Protein AF-A0A0B6ZFJ8-F1 (afdb_monomer_lite)

Secondary structure (DSSP, 8-state):
---TT-S----STTT---TTB--TTSSTT-TT-BPTT----TTT-TTB-TTS-BPPTT---EEE---SS---EEEPPPPP---------S---------EE-TT--

Organism: NCBI:txid1028688

Sequence (106 aa):
IKEDGEECDCGYAQDCEDRCCYGRDSNEGIQCTLKPNFKCSPTAGPCCTTDCEFVTANSAVRCLPADDCKQASYCTVPLPNVQHQSLNQMGHLAMMMHKCAIMGNV

InterPro domains:
  IPR001762 Disintegrin domain [PF00200] (3-76)
  IPR001762 Disintegrin domain [PS50214] (1-76)
  IPR001762 Disintegrin domain [SM00050] (3-83)
  IPR036436 Disintegrin domain superfamily [G3DSA:4.10.70.10] (1-83)
  IPR036436 Disintegrin domain superfamily [SSF57552] (3-76)
  IPR051489 Disintegrin and Metalloproteinase Domain-Containing [PTHR45702] (2-81)

Structure (mmCIF, N/CA/C/O backbone):
data_AF-A0A0B6ZFJ8-F1
#
_entry.id   AF-A0A0B6ZFJ8-F1
#
loop_
_atom_site.group_PDB
_atom_site.id
_atom_site.type_symbol
_atom_site.label_atom_id
_atom_site.label_alt_id
_atom_site.label_comp_id
_atom_site.label_asym_id
_atom_site.label_entity_id
_atom_site.label_seq_id
_atom_site.pdbx_PDB_ins_code
_atom_site.Cartn_x
_atom_site.Cartn_y
_atom_site.Cartn_z
_atom_site.occupancy
_atom_site.B_iso_or_equiv
_atom_site.auth_seq_id
_atom_site.auth_comp_id
_atom_site.auth_asym_id
_atom_site.auth_atom_id
_atom_site.pdbx_PDB_model_num
ATOM 1 N N . ILE A 1 1 ? -11.762 -3.534 -5.508 1.00 82.62 1 ILE A N 1
ATOM 2 C CA . ILE A 1 1 ? -10.811 -2.620 -6.171 1.00 82.62 1 ILE A CA 1
ATOM 3 C C . ILE A 1 1 ? -10.794 -1.338 -5.364 1.00 82.62 1 ILE A C 1
ATOM 5 O O . ILE A 1 1 ? -11.870 -0.828 -5.109 1.00 82.62 1 ILE A O 1
ATOM 9 N N . LYS A 1 2 ? -9.606 -0.830 -5.022 1.00 90.00 2 LYS A N 1
ATOM 10 C CA . LYS A 1 2 ? -9.439 0.376 -4.206 1.00 90.00 2 LYS A CA 1
ATOM 11 C C . LYS A 1 2 ? -10.046 1.623 -4.868 1.00 90.00 2 LYS A C 1
ATOM 13 O O . LYS A 1 2 ? -9.692 1.934 -6.010 1.00 90.00 2 LYS A O 1
ATOM 18 N N . GLU A 1 3 ? -10.862 2.362 -4.125 1.00 88.38 3 GLU A N 1
ATOM 19 C CA . GLU A 1 3 ? -11.506 3.614 -4.547 1.00 88.38 3 GLU A CA 1
ATOM 20 C C . GLU A 1 3 ? -10.907 4.863 -3.860 1.00 88.38 3 GLU A C 1
ATOM 22 O O . GLU A 1 3 ? -10.005 4.784 -3.017 1.00 88.38 3 GLU A O 1
ATOM 27 N N . ASP A 1 4 ? -11.373 6.051 -4.258 1.00 87.69 4 ASP A N 1
ATOM 28 C CA . ASP A 1 4 ? -10.964 7.311 -3.633 1.00 87.69 4 ASP A CA 1
ATOM 29 C C . ASP A 1 4 ? -11.434 7.367 -2.173 1.00 87.69 4 ASP A C 1
ATOM 31 O O . ASP A 1 4 ? -12.608 7.176 -1.869 1.00 87.69 4 ASP A O 1
ATOM 35 N N . GLY A 1 5 ? -10.504 7.669 -1.266 1.00 86.69 5 GLY A N 1
ATOM 36 C CA . GLY A 1 5 ? -10.753 7.668 0.179 1.00 86.69 5 GLY A CA 1
ATOM 37 C C . GLY A 1 5 ? -10.421 6.345 0.872 1.00 86.69 5 GLY A C 1
ATOM 38 O O . GLY A 1 5 ? -10.295 6.333 2.093 1.00 86.69 5 GLY A O 1
ATOM 39 N N . GLU A 1 6 ? -10.190 5.270 0.121 1.00 92.31 6 GLU A N 1
ATOM 40 C CA . GLU A 1 6 ? -9.660 4.014 0.654 1.00 92.31 6 GLU A CA 1
ATOM 41 C C . GLU A 1 6 ? -8.126 4.009 0.608 1.00 92.31 6 GLU A C 1
ATOM 43 O O . GLU A 1 6 ? -7.497 4.719 -0.186 1.00 92.31 6 GLU A O 1
ATOM 48 N N . GLU A 1 7 ? -7.488 3.179 1.432 1.00 93.44 7 GLU A N 1
ATOM 49 C CA . GLU A 1 7 ? -6.040 2.939 1.357 1.00 93.44 7 GLU A CA 1
ATOM 50 C C . GLU A 1 7 ? -5.728 1.628 0.624 1.00 93.44 7 GLU A C 1
ATOM 52 O O . GLU A 1 7 ? -4.714 1.540 -0.074 1.00 93.44 7 GLU A O 1
ATOM 57 N N . CYS A 1 8 ? -6.620 0.642 0.731 1.00 95.25 8 CYS A N 1
ATOM 58 C CA . CYS A 1 8 ? -6.539 -0.689 0.135 1.00 95.25 8 CYS A CA 1
ATOM 59 C C . CYS A 1 8 ? -7.945 -1.296 -0.004 1.00 95.25 8 CYS A C 1
ATOM 61 O O . CYS A 1 8 ? -8.875 -0.820 0.633 1.00 95.25 8 CYS A O 1
ATOM 63 N N . ASP A 1 9 ? -8.103 -2.358 -0.796 1.00 96.88 9 ASP A N 1
ATOM 64 C CA . ASP A 1 9 ? -9.372 -3.096 -0.864 1.00 96.88 9 ASP A CA 1
ATOM 65 C C . ASP A 1 9 ? -9.118 -4.581 -1.137 1.00 96.88 9 ASP A C 1
ATOM 67 O O . ASP A 1 9 ? -8.795 -4.986 -2.258 1.00 96.88 9 ASP A O 1
ATOM 71 N N . CYS A 1 10 ? -9.298 -5.391 -0.096 1.00 96.75 10 CYS A N 1
ATOM 72 C CA . CYS A 1 10 ? -9.210 -6.847 -0.150 1.00 96.75 10 CYS A CA 1
ATOM 73 C C . CYS A 1 10 ? -10.577 -7.550 -0.202 1.00 96.75 10 CYS A C 1
ATOM 75 O O . CYS A 1 10 ? -10.631 -8.772 -0.081 1.00 96.75 10 CYS A O 1
ATOM 77 N N . GLY A 1 11 ? -11.673 -6.808 -0.375 1.00 96.38 11 GLY A N 1
ATOM 78 C CA . GLY A 1 11 ? -13.038 -7.325 -0.339 1.00 96.38 11 GLY A CA 1
ATOM 79 C C . GLY A 1 11 ? -13.617 -7.425 1.076 1.00 96.38 11 GLY A C 1
ATOM 80 O O . GLY A 1 11 ? -13.260 -6.667 1.980 1.00 96.38 11 GLY A O 1
ATOM 81 N N . TYR A 1 12 ? -14.562 -8.347 1.268 1.00 96.81 12 TYR A N 1
ATOM 82 C CA . TYR A 1 12 ? -15.151 -8.638 2.582 1.00 96.81 12 TYR A CA 1
ATOM 83 C C . TYR A 1 12 ? -14.130 -9.331 3.495 1.00 96.81 12 TYR A C 1
ATOM 85 O O . TYR A 1 12 ? -13.268 -10.064 3.023 1.00 96.81 12 TYR A O 1
ATOM 93 N N . ALA A 1 13 ? -14.225 -9.146 4.810 1.00 94.94 13 ALA A N 1
ATOM 94 C CA . ALA A 1 13 ? -13.268 -9.654 5.793 1.00 94.94 13 ALA A CA 1
ATOM 95 C C . ALA A 1 13 ? -13.138 -11.181 5.769 1.00 94.94 13 ALA A C 1
ATOM 97 O O . ALA A 1 13 ? -12.052 -11.697 6.014 1.00 94.94 13 ALA A O 1
ATOM 98 N N . GLN A 1 14 ? -14.215 -11.896 5.441 1.00 95.69 14 GLN A N 1
ATOM 99 C CA . GLN A 1 14 ? -14.199 -13.354 5.284 1.00 95.69 14 GLN A CA 1
ATOM 100 C C . GLN A 1 14 ? -13.387 -13.834 4.065 1.00 95.69 14 GLN A C 1
ATOM 102 O O . GLN A 1 14 ? -12.876 -14.950 4.087 1.00 95.69 14 GLN A O 1
ATOM 107 N N . ASP A 1 15 ? -13.244 -12.987 3.041 1.00 95.56 15 ASP A N 1
ATOM 108 C CA . ASP A 1 15 ? -12.542 -13.274 1.781 1.00 95.56 15 ASP A CA 1
A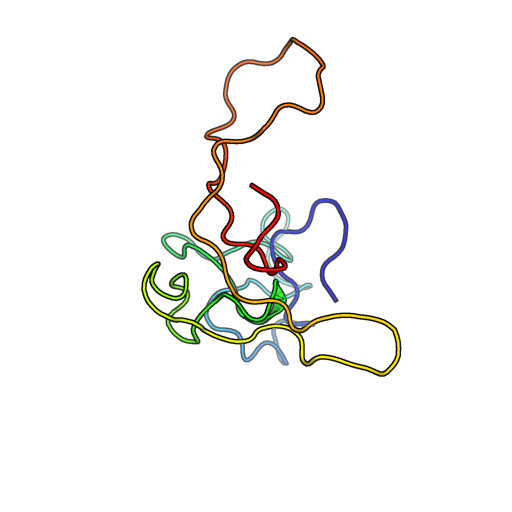TOM 109 C C . ASP A 1 15 ? -11.192 -12.526 1.690 1.00 95.56 15 ASP A C 1
ATOM 111 O O . ASP A 1 15 ? -10.444 -12.666 0.722 1.00 95.56 15 ASP A O 1
ATOM 115 N N . CYS A 1 16 ? -10.869 -11.713 2.700 1.00 95.94 16 CYS A N 1
ATOM 116 C CA . CYS A 1 16 ? -9.688 -10.861 2.729 1.00 95.94 16 CYS A CA 1
ATOM 117 C C . CYS A 1 16 ? -8.442 -11.662 3.130 1.00 95.94 16 CYS A C 1
ATOM 119 O O . CYS A 1 16 ? -8.088 -11.772 4.306 1.00 95.94 16 CYS A O 1
ATOM 121 N N . GLU A 1 17 ? -7.734 -12.188 2.134 1.00 96.19 17 GLU A N 1
ATOM 122 C CA . GLU A 1 17 ? -6.438 -12.856 2.328 1.00 96.19 17 GLU A CA 1
ATOM 123 C C . GLU A 1 17 ? -5.275 -11.864 2.509 1.00 96.19 17 GLU A C 1
ATOM 125 O O . GLU A 1 17 ? -4.173 -12.233 2.927 1.00 96.19 17 GLU A O 1
ATOM 130 N N . ASP A 1 18 ? -5.509 -10.583 2.219 1.00 96.75 18 ASP A N 1
ATOM 131 C CA . ASP A 1 18 ? -4.508 -9.544 2.389 1.00 96.75 18 ASP A CA 1
ATOM 132 C C . ASP A 1 18 ? -4.304 -9.212 3.872 1.00 96.75 18 ASP A C 1
ATOM 134 O O . ASP A 1 18 ? -5.057 -8.463 4.502 1.00 96.75 18 ASP A O 1
ATOM 138 N N . ARG A 1 19 ? -3.210 -9.726 4.438 1.00 96.69 19 ARG A N 1
ATOM 139 C CA . ARG A 1 19 ? -2.844 -9.470 5.834 1.00 96.69 19 ARG A CA 1
ATOM 140 C C . ARG A 1 19 ? -2.642 -7.980 6.140 1.00 96.69 19 ARG A C 1
ATOM 142 O O . ARG A 1 19 ? -2.703 -7.624 7.318 1.00 96.69 19 ARG A O 1
ATOM 149 N N . CYS A 1 20 ? -2.404 -7.150 5.123 1.00 97.25 20 CYS A N 1
ATOM 150 C CA . CYS A 1 20 ? -2.086 -5.732 5.231 1.00 97.25 20 CYS A CA 1
ATOM 151 C C . CYS A 1 20 ? -3.324 -4.834 5.351 1.00 97.25 20 CYS A C 1
ATOM 153 O O . CYS A 1 20 ? -3.205 -3.712 5.838 1.00 97.25 20 CYS A O 1
ATOM 155 N N . CYS A 1 21 ? -4.492 -5.316 4.921 1.00 97.56 21 CYS A N 1
ATOM 156 C CA . CYS A 1 21 ? -5.699 -4.513 4.741 1.00 97.56 21 CYS A CA 1
ATOM 157 C C . CYS A 1 21 ? -6.826 -4.945 5.687 1.00 97.56 21 CYS A C 1
ATOM 159 O O . CYS A 1 21 ? -6.959 -6.126 6.019 1.00 97.56 21 CYS A O 1
ATOM 161 N N . TYR A 1 22 ? -7.644 -4.000 6.137 1.00 97.69 22 TYR A N 1
ATOM 162 C CA . TYR A 1 22 ? -8.928 -4.303 6.761 1.00 97.69 22 TYR A CA 1
ATOM 163 C C . TYR A 1 22 ? -10.007 -4.515 5.694 1.00 97.69 22 TYR A C 1
ATOM 165 O O . TYR A 1 22 ? -10.172 -3.692 4.797 1.00 97.69 22 TYR A O 1
ATOM 173 N N . GLY A 1 23 ? -10.771 -5.603 5.822 1.00 97.38 23 GLY A N 1
ATOM 174 C CA . GLY A 1 23 ? -11.891 -5.898 4.927 1.00 97.38 23 GLY A CA 1
ATOM 175 C C . GLY A 1 23 ? -13.067 -4.932 5.101 1.00 97.38 23 GLY A C 1
ATOM 176 O O . GLY A 1 23 ? -13.200 -4.262 6.130 1.00 97.38 23 GLY A O 1
ATOM 177 N N . ARG A 1 24 ? -13.947 -4.897 4.102 1.00 95.81 24 ARG A N 1
ATOM 178 C CA . ARG A 1 24 ? -15.075 -3.961 3.965 1.00 95.81 24 ARG A CA 1
ATOM 179 C C . ARG A 1 24 ? -16.074 -3.943 5.127 1.00 95.81 24 ARG A C 1
ATOM 181 O O . ARG A 1 24 ? -16.704 -2.925 5.377 1.00 95.81 24 ARG A O 1
ATOM 188 N N . ASP A 1 25 ? -16.271 -5.062 5.803 1.00 95.81 25 ASP A N 1
ATOM 189 C CA . ASP A 1 25 ? -17.193 -5.257 6.931 1.00 95.81 25 ASP A CA 1
ATOM 190 C C . ASP A 1 25 ? -16.470 -5.251 8.289 1.00 95.81 25 ASP A C 1
ATOM 192 O O . ASP A 1 25 ? -17.022 -5.677 9.303 1.00 95.81 25 ASP A O 1
ATOM 196 N N . SER A 1 26 ? 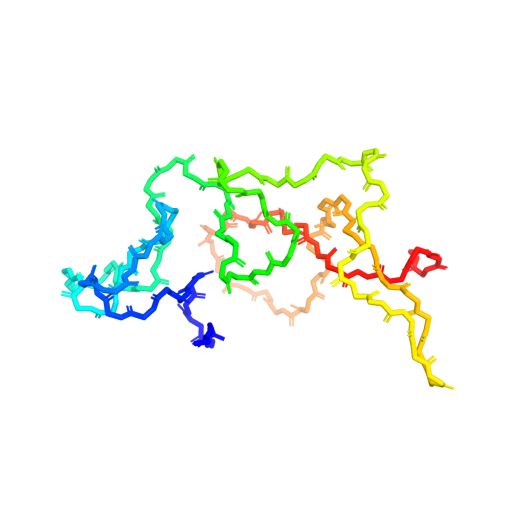-15.241 -4.722 8.326 1.00 94.81 26 SER A N 1
ATOM 197 C CA . SER A 1 26 ? -14.556 -4.371 9.574 1.00 94.81 26 SER A CA 1
ATOM 198 C C . SER A 1 26 ? -15.298 -3.254 10.325 1.00 94.81 26 SER A C 1
ATOM 200 O O . SER A 1 26 ? -16.253 -2.654 9.826 1.00 94.81 26 SER A O 1
ATOM 202 N N . ASN A 1 27 ? -14.834 -2.951 11.541 1.00 95.25 27 ASN A N 1
ATOM 203 C CA . ASN A 1 27 ? -15.412 -1.892 12.368 1.00 95.25 27 ASN A CA 1
ATOM 204 C C . ASN A 1 27 ? -15.475 -0.541 11.634 1.00 95.25 27 ASN A C 1
ATOM 206 O O . ASN A 1 27 ? -14.617 -0.216 10.810 1.00 95.25 27 ASN A O 1
ATOM 210 N N . GLU A 1 28 ? -16.474 0.263 11.991 1.00 94.19 28 GLU A N 1
ATOM 211 C CA . GLU A 1 28 ? -16.658 1.601 11.433 1.00 94.19 28 GLU A CA 1
ATOM 212 C C . GLU A 1 28 ? -15.420 2.483 11.615 1.00 94.19 28 GLU A C 1
ATOM 214 O O . GLU A 1 28 ? -14.859 2.578 12.708 1.00 94.19 28 GLU A O 1
ATOM 219 N N . GLY A 1 29 ? -14.982 3.103 10.519 1.00 93.25 29 GLY A N 1
ATOM 220 C CA . GLY A 1 29 ? -13.825 3.995 10.482 1.00 93.25 29 GLY A CA 1
ATOM 221 C C . GLY A 1 29 ? -12.489 3.311 10.190 1.00 93.25 29 GLY A C 1
ATOM 222 O O . GLY A 1 29 ? -11.489 4.009 10.049 1.00 93.25 29 GLY A O 1
ATOM 223 N N . ILE A 1 30 ? -12.449 1.978 10.076 1.00 96.12 30 ILE A N 1
ATOM 224 C CA . ILE A 1 30 ? -11.238 1.240 9.666 1.00 96.12 30 ILE A CA 1
ATOM 225 C C . ILE A 1 30 ? -11.450 0.375 8.422 1.00 96.12 30 ILE A C 1
ATOM 227 O O . ILE A 1 30 ? -10.575 -0.403 8.063 1.00 96.12 30 ILE A O 1
ATOM 231 N N . GLN A 1 31 ? -12.611 0.447 7.778 1.00 96.56 31 GLN A N 1
ATOM 232 C CA . GLN A 1 31 ? -12.874 -0.367 6.594 1.00 96.56 31 GLN A CA 1
ATOM 233 C C . GLN A 1 31 ? -12.015 0.103 5.423 1.00 96.56 31 GLN A C 1
ATOM 235 O O . GLN A 1 31 ? -11.877 1.307 5.213 1.00 96.56 31 GLN A O 1
ATOM 240 N N . CYS A 1 32 ? -11.447 -0.843 4.668 1.00 96.12 32 CYS A N 1
ATOM 241 C CA . CYS A 1 32 ? -10.615 -0.545 3.498 1.00 96.12 32 CYS A CA 1
ATOM 242 C C . CYS A 1 32 ? -9.385 0.338 3.826 1.00 96.12 32 CYS A C 1
ATOM 244 O O . CYS A 1 32 ? -8.875 1.083 2.980 1.00 96.12 32 CYS A O 1
ATOM 246 N N . THR A 1 33 ? -8.894 0.270 5.071 1.00 96.25 33 THR A N 1
ATOM 247 C CA . THR A 1 33 ? -7.670 0.953 5.519 1.00 96.25 33 THR A CA 1
ATOM 248 C C . THR A 1 33 ? -6.548 -0.037 5.819 1.00 96.25 33 THR A C 1
ATOM 250 O O . THR A 1 33 ? -6.775 -1.240 6.005 1.00 96.25 33 THR A O 1
ATOM 253 N N . LEU A 1 34 ? -5.306 0.450 5.857 1.00 96.81 34 LEU A N 1
ATOM 254 C CA . LEU A 1 34 ? -4.166 -0.371 6.242 1.00 96.81 34 LEU A CA 1
ATOM 255 C C . LEU A 1 34 ? -4.239 -0.741 7.724 1.00 96.81 34 LEU A C 1
ATOM 257 O O . LEU A 1 34 ? -4.567 0.072 8.593 1.00 96.81 34 LEU A O 1
ATOM 261 N N . LYS A 1 35 ? -3.845 -1.975 8.043 1.00 96.31 35 LYS A N 1
ATOM 262 C CA . LYS A 1 35 ? -3.630 -2.343 9.443 1.00 96.31 35 LYS A CA 1
ATOM 263 C C . LYS A 1 35 ? -2.420 -1.584 10.005 1.00 96.31 35 LYS A C 1
ATOM 265 O O . LYS A 1 35 ? -1.485 -1.270 9.262 1.00 96.31 35 LYS A O 1
ATOM 270 N N . PRO A 1 36 ? -2.395 -1.315 11.323 1.00 94.88 36 PRO A N 1
ATOM 271 C CA . PRO A 1 36 ? -1.316 -0.563 11.947 1.00 94.88 36 PRO A CA 1
ATOM 272 C C . PRO A 1 36 ? 0.069 -1.135 11.627 1.00 94.88 36 PRO A C 1
ATOM 274 O O . PRO A 1 36 ? 0.270 -2.349 11.651 1.00 94.88 36 PRO A O 1
ATOM 277 N N . ASN A 1 37 ? 1.038 -0.240 11.423 1.00 90.38 37 ASN A N 1
ATOM 278 C CA . ASN A 1 37 ? 2.455 -0.527 11.155 1.00 90.38 37 ASN A CA 1
ATOM 279 C C . ASN A 1 37 ? 2.793 -1.089 9.765 1.00 90.38 37 ASN A C 1
ATOM 281 O O . ASN A 1 37 ? 3.976 -1.266 9.476 1.00 90.38 37 ASN A O 1
ATOM 285 N N . PHE A 1 38 ? 1.814 -1.336 8.895 1.00 94.19 38 PHE A N 1
ATOM 286 C CA . PHE A 1 38 ? 2.086 -1.681 7.501 1.00 94.19 38 PHE A CA 1
ATOM 287 C C . PHE A 1 38 ? 2.243 -0.438 6.632 1.00 94.19 38 PHE A C 1
ATOM 289 O O . PHE A 1 38 ? 1.651 0.605 6.899 1.00 94.19 38 PHE A O 1
ATOM 296 N N . LYS A 1 39 ? 3.076 -0.541 5.594 1.00 91.62 39 LYS A N 1
ATOM 297 C CA . LYS A 1 39 ? 3.411 0.600 4.727 1.00 91.62 39 LYS A CA 1
ATOM 298 C C . LYS A 1 39 ? 2.570 0.643 3.462 1.00 91.62 39 LYS A C 1
ATOM 300 O O . LYS A 1 39 ? 2.404 1.705 2.870 1.00 91.62 39 LYS A O 1
ATOM 305 N N . CYS A 1 40 ? 2.090 -0.514 3.028 1.00 92.00 40 CYS A N 1
ATOM 306 C CA . CYS A 1 40 ? 1.294 -0.675 1.827 1.00 92.00 40 CYS A CA 1
ATOM 307 C C . CYS A 1 40 ? 0.484 -1.971 1.893 1.00 92.00 40 CYS A C 1
ATOM 309 O O . CYS A 1 40 ? 0.655 -2.786 2.801 1.00 92.00 40 CYS A O 1
ATOM 311 N N . SER A 1 41 ? -0.363 -2.167 0.886 1.00 95.06 41 SER A N 1
ATOM 312 C CA . SER A 1 41 ? -1.104 -3.399 0.644 1.00 95.06 41 SER A CA 1
ATOM 313 C C . SER A 1 41 ? -0.926 -3.827 -0.825 1.00 95.06 41 SER A C 1
ATOM 315 O O . SER A 1 41 ? -0.980 -2.964 -1.708 1.00 95.06 41 SER A O 1
ATOM 317 N N . PRO A 1 42 ? -0.744 -5.130 -1.124 1.00 94.31 42 PRO A N 1
ATOM 318 C CA . PRO A 1 42 ? -0.723 -5.647 -2.496 1.00 94.31 42 PRO A CA 1
ATOM 319 C C . PRO A 1 42 ? -1.986 -5.325 -3.301 1.00 94.31 42 PRO A C 1
ATOM 321 O O . PRO A 1 42 ? -1.915 -5.165 -4.519 1.00 94.31 42 PRO A O 1
ATOM 324 N N . THR A 1 43 ? -3.135 -5.176 -2.635 1.00 93.94 43 THR A N 1
ATOM 325 C CA . THR A 1 43 ? -4.401 -4.813 -3.295 1.00 93.94 43 THR A CA 1
ATOM 326 C C . THR A 1 43 ? -4.456 -3.342 -3.711 1.00 93.94 43 THR A C 1
ATOM 328 O O . THR A 1 43 ? -5.192 -2.991 -4.633 1.00 93.94 43 THR A O 1
ATOM 331 N N . ALA A 1 44 ? -3.631 -2.484 -3.098 1.00 89.62 44 ALA A N 1
ATOM 332 C CA . ALA A 1 44 ? -3.461 -1.093 -3.511 1.00 89.62 44 ALA A CA 1
ATOM 333 C C . ALA A 1 44 ? -2.532 -0.947 -4.732 1.00 89.62 44 ALA A C 1
ATOM 335 O O . ALA A 1 44 ? -2.586 0.066 -5.432 1.00 89.62 44 ALA A O 1
ATOM 336 N N . GLY A 1 45 ? -1.680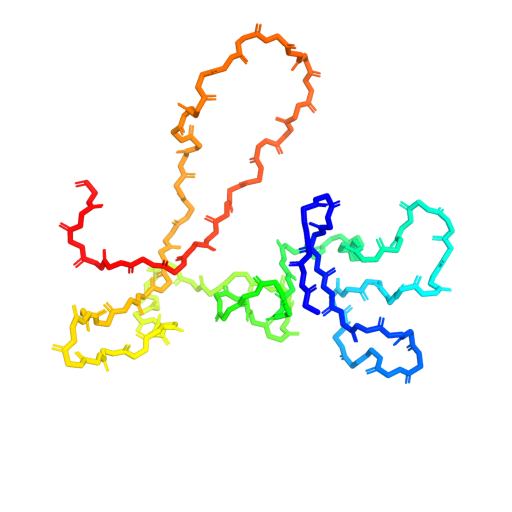 -1.942 -5.006 1.00 89.81 45 GLY A N 1
ATOM 337 C CA . GLY A 1 45 ? -0.876 -1.981 -6.221 1.00 89.81 45 GLY A CA 1
ATOM 338 C C . GLY A 1 45 ? 0.321 -2.941 -6.181 1.00 89.81 45 GLY A C 1
ATOM 339 O O . GLY A 1 45 ? 0.785 -3.346 -5.115 1.00 89.81 45 GLY A O 1
ATOM 340 N N . PRO A 1 46 ? 0.901 -3.242 -7.358 1.00 91.12 46 PRO A N 1
ATOM 341 C CA . PRO A 1 46 ? 1.957 -4.249 -7.540 1.00 91.12 46 PRO A CA 1
ATOM 342 C C . PRO A 1 46 ? 3.323 -3.874 -6.939 1.00 91.12 46 PRO A C 1
ATOM 344 O O . PRO A 1 46 ? 4.246 -4.682 -6.959 1.00 91.12 46 PRO A O 1
ATOM 347 N N . CYS A 1 47 ? 3.479 -2.650 -6.427 1.00 91.19 47 CYS A N 1
ATOM 348 C CA . CYS A 1 47 ? 4.715 -2.178 -5.795 1.00 91.19 47 CYS A CA 1
ATOM 349 C C . CYS A 1 47 ? 4.746 -2.401 -4.277 1.00 91.19 47 CYS A C 1
ATOM 351 O O . CYS A 1 47 ? 5.585 -1.825 -3.580 1.00 91.19 47 CYS A O 1
ATOM 353 N N . CYS A 1 48 ? 3.845 -3.244 -3.777 1.00 92.12 48 CYS A N 1
ATOM 354 C CA . CYS A 1 48 ? 3.819 -3.718 -2.406 1.00 92.12 48 CYS A CA 1
ATOM 355 C C . CYS A 1 48 ? 4.100 -5.222 -2.351 1.00 92.12 48 CYS A C 1
ATOM 357 O O . CYS A 1 48 ? 3.566 -5.989 -3.153 1.00 92.12 48 CYS A O 1
ATOM 359 N N . THR A 1 49 ? 4.927 -5.651 -1.402 1.00 92.31 49 THR A N 1
ATOM 360 C CA . THR A 1 49 ? 5.177 -7.069 -1.134 1.00 92.31 49 THR A CA 1
ATOM 361 C C . THR A 1 49 ? 4.061 -7.666 -0.275 1.00 92.31 49 THR A C 1
ATOM 363 O O . THR A 1 49 ? 3.322 -6.956 0.408 1.00 92.31 49 THR A O 1
ATOM 366 N N . THR A 1 50 ? 3.975 -8.996 -0.232 1.00 93.94 50 THR A N 1
ATOM 367 C CA . THR A 1 50 ? 3.083 -9.730 0.688 1.00 93.94 50 THR A CA 1
ATOM 368 C C . THR A 1 50 ? 3.414 -9.493 2.165 1.00 93.94 50 THR A C 1
ATOM 370 O O . THR A 1 50 ? 2.592 -9.741 3.047 1.00 93.94 50 THR A O 1
ATOM 373 N N . ASP A 1 51 ? 4.610 -8.975 2.449 1.00 94.81 51 ASP A N 1
ATOM 374 C CA . ASP A 1 51 ? 5.026 -8.572 3.789 1.00 94.81 51 ASP A CA 1
ATOM 375 C C . ASP A 1 51 ? 4.577 -7.151 4.148 1.00 94.81 51 ASP A C 1
ATOM 377 O O . ASP A 1 51 ? 4.903 -6.680 5.236 1.00 94.81 51 ASP A O 1
ATOM 381 N N . CYS A 1 52 ? 3.764 -6.511 3.302 1.00 94.62 52 CYS A N 1
ATOM 382 C CA . CYS A 1 52 ? 3.231 -5.162 3.498 1.00 94.62 52 CYS A CA 1
ATOM 383 C C . CYS A 1 52 ? 4.312 -4.071 3.504 1.00 94.62 52 CYS A C 1
ATOM 385 O O . CYS A 1 52 ? 4.170 -3.017 4.137 1.00 94.62 52 CYS A O 1
ATOM 387 N N . GLU A 1 53 ? 5.405 -4.348 2.797 1.00 91.25 53 GLU A N 1
ATOM 388 C CA . GLU A 1 53 ? 6.552 -3.474 2.614 1.00 91.25 53 GLU A CA 1
ATOM 389 C C . GLU A 1 53 ? 6.625 -3.034 1.154 1.00 91.25 53 GLU A C 1
ATOM 391 O O . GLU A 1 53 ? 6.268 -3.778 0.239 1.00 91.25 53 GLU A O 1
ATOM 396 N N . PHE A 1 54 ? 7.106 -1.819 0.911 1.00 89.19 54 PHE A N 1
ATOM 397 C CA . PHE A 1 54 ? 7.356 -1.398 -0.460 1.00 89.19 54 PHE A CA 1
ATOM 398 C C . PHE A 1 54 ? 8.493 -2.220 -1.065 1.00 89.19 54 PHE A C 1
ATOM 400 O O . PHE A 1 54 ? 9.477 -2.543 -0.392 1.00 89.19 54 PHE A O 1
ATOM 407 N N . VAL A 1 55 ? 8.385 -2.523 -2.358 1.00 87.19 55 VAL A N 1
ATOM 408 C CA . VAL A 1 55 ? 9.517 -3.093 -3.094 1.00 87.19 55 VAL A CA 1
ATOM 409 C C . VAL A 1 55 ? 10.700 -2.120 -3.055 1.00 87.19 55 VAL A C 1
ATOM 411 O O . VAL A 1 55 ? 10.529 -0.901 -3.060 1.00 87.19 55 VAL A O 1
ATOM 414 N N . THR A 1 56 ? 11.920 -2.646 -2.965 1.00 79.31 56 THR A N 1
ATOM 415 C CA . THR A 1 56 ? 13.098 -1.809 -2.714 1.00 79.31 56 THR A CA 1
ATOM 416 C C . THR A 1 56 ? 13.465 -0.945 -3.923 1.00 79.31 56 THR A C 1
ATOM 418 O O . THR A 1 56 ? 13.268 -1.334 -5.071 1.00 79.31 56 THR A O 1
ATOM 421 N N . ALA A 1 57 ? 14.077 0.212 -3.665 1.00 60.75 57 ALA A N 1
ATOM 422 C CA . ALA A 1 57 ? 14.523 1.189 -4.666 1.00 60.75 57 ALA A CA 1
ATOM 423 C C . ALA A 1 57 ? 15.347 0.615 -5.833 1.00 60.75 57 ALA A C 1
ATOM 425 O O . ALA A 1 57 ? 15.278 1.103 -6.956 1.00 60.75 57 ALA A O 1
ATOM 426 N N . ASN A 1 58 ? 16.143 -0.417 -5.550 1.00 60.91 58 ASN A N 1
ATOM 427 C CA . ASN A 1 58 ? 17.050 -1.038 -6.516 1.00 60.91 58 ASN A CA 1
ATOM 428 C C . ASN A 1 58 ? 16.388 -2.191 -7.276 1.00 60.91 58 ASN A C 1
ATOM 430 O O . ASN A 1 58 ? 17.000 -2.804 -8.151 1.00 60.91 58 ASN A O 1
ATOM 434 N N . SER A 1 59 ? 15.160 -2.537 -6.902 1.00 61.59 59 SER A N 1
ATOM 435 C CA . SER A 1 59 ? 14.411 -3.601 -7.531 1.00 61.59 59 SER A CA 1
ATOM 436 C C . SER A 1 59 ? 13.765 -3.010 -8.782 1.00 61.59 59 SER A C 1
ATOM 438 O O . SER A 1 59 ? 12.810 -2.245 -8.709 1.00 61.59 59 SER A O 1
ATOM 440 N N . ALA A 1 60 ? 14.311 -3.320 -9.959 1.00 73.12 60 ALA A N 1
ATOM 441 C CA . ALA A 1 60 ? 13.678 -3.031 -11.249 1.00 73.12 60 ALA A CA 1
ATOM 442 C C . ALA A 1 60 ? 12.416 -3.905 -11.428 1.00 73.12 60 ALA A C 1
ATOM 444 O O . ALA A 1 60 ? 12.272 -4.646 -12.402 1.00 73.12 60 ALA A O 1
ATOM 445 N N . VAL A 1 61 ? 11.516 -3.875 -10.440 1.00 86.62 61 VAL A N 1
ATOM 446 C CA . VAL A 1 61 ? 10.280 -4.646 -10.389 1.00 86.62 61 VAL A CA 1
ATOM 447 C C . VAL A 1 61 ? 9.343 -4.032 -11.401 1.00 86.62 61 VAL A C 1
ATOM 449 O O . VAL A 1 61 ? 8.840 -2.923 -11.229 1.00 86.62 61 VAL A O 1
ATOM 452 N N . ARG A 1 62 ? 9.138 -4.766 -12.490 1.00 89.56 62 ARG A N 1
ATOM 453 C CA . ARG A 1 62 ? 8.177 -4.403 -13.519 1.00 89.56 62 ARG A CA 1
ATOM 454 C C . ARG A 1 62 ? 6.772 -4.590 -12.960 1.00 89.56 62 ARG A C 1
ATOM 456 O O . ARG A 1 62 ? 6.352 -5.713 -12.702 1.00 89.56 62 ARG A O 1
ATOM 463 N N . CYS A 1 63 ? 6.062 -3.485 -12.798 1.00 91.00 63 CYS A N 1
ATOM 464 C CA . CYS A 1 63 ? 4.707 -3.442 -12.257 1.00 91.00 63 CYS A CA 1
ATOM 465 C C . CYS A 1 63 ? 3.633 -3.373 -13.346 1.00 91.00 63 CYS A C 1
ATOM 467 O O . CYS A 1 63 ? 2.503 -3.786 -13.108 1.00 91.00 63 CYS A O 1
ATOM 469 N N . LEU A 1 64 ? 3.988 -2.891 -14.543 1.00 91.44 64 LEU A N 1
ATOM 470 C CA . LEU A 1 64 ? 3.136 -2.947 -15.727 1.00 91.44 64 LEU A CA 1
ATOM 471 C C . LEU A 1 64 ? 3.979 -3.409 -16.927 1.00 91.44 64 LEU A C 1
ATOM 473 O O . LEU A 1 64 ? 5.021 -2.801 -17.200 1.00 91.44 64 LEU A O 1
ATOM 477 N N . PRO A 1 65 ? 3.593 -4.488 -17.630 1.00 91.00 65 PRO A N 1
ATOM 478 C CA . PRO A 1 65 ? 4.271 -4.900 -18.853 1.00 91.00 65 PRO A CA 1
ATOM 479 C C . PRO A 1 65 ? 4.083 -3.860 -19.966 1.00 91.00 65 PRO A C 1
ATOM 481 O O . PRO A 1 65 ? 3.127 -3.092 -19.950 1.00 91.00 65 PRO A O 1
ATOM 484 N N . ALA A 1 66 ? 5.014 -3.840 -20.922 1.00 93.50 66 ALA A N 1
ATOM 485 C CA . ALA A 1 66 ? 4.832 -3.072 -22.149 1.00 93.50 66 ALA A CA 1
ATOM 486 C C . ALA A 1 66 ? 3.714 -3.691 -23.002 1.00 93.50 66 ALA A C 1
ATOM 488 O O . ALA A 1 66 ? 3.534 -4.912 -22.985 1.00 93.50 66 ALA A O 1
ATOM 489 N N . ASP A 1 67 ? 3.024 -2.856 -23.768 1.00 93.44 67 ASP A N 1
ATOM 490 C CA . ASP A 1 67 ? 2.080 -3.251 -24.813 1.00 93.44 67 ASP A CA 1
ATOM 491 C C . ASP A 1 67 ? 2.390 -2.491 -26.117 1.00 93.44 67 ASP A C 1
ATOM 493 O O . ASP A 1 67 ? 3.374 -1.750 -26.197 1.00 93.44 67 ASP A O 1
ATOM 497 N N . ASP A 1 68 ? 1.562 -2.671 -27.147 1.00 95.50 68 ASP A N 1
ATOM 498 C CA . ASP A 1 68 ? 1.763 -2.054 -28.466 1.00 95.50 68 ASP A CA 1
ATOM 499 C C . ASP A 1 68 ? 1.768 -0.513 -28.440 1.00 95.50 68 ASP A C 1
ATOM 501 O O . ASP A 1 68 ? 2.173 0.128 -29.410 1.00 95.50 68 ASP A O 1
ATOM 505 N N . CYS A 1 69 ? 1.306 0.112 -27.354 1.00 93.00 69 CYS A N 1
ATOM 506 C CA . CYS A 1 69 ? 1.159 1.561 -27.230 1.00 93.00 69 CYS A CA 1
ATOM 507 C C . CYS A 1 69 ? 1.920 2.160 -26.038 1.00 93.00 69 CYS A C 1
ATOM 509 O O . CYS A 1 69 ? 2.018 3.387 -25.939 1.00 93.00 69 CYS A O 1
ATOM 511 N N . LYS A 1 70 ? 2.430 1.342 -25.113 1.00 91.88 70 LYS A N 1
ATOM 512 C CA . LYS A 1 70 ? 3.004 1.790 -23.841 1.00 91.88 70 LYS A CA 1
ATOM 513 C C . LYS A 1 70 ? 4.265 1.017 -23.495 1.00 91.88 70 LYS A C 1
ATOM 515 O O . LYS A 1 70 ? 4.331 -0.206 -23.573 1.00 91.88 70 LYS A O 1
ATOM 520 N N . GLN A 1 71 ? 5.270 1.753 -23.035 1.00 91.75 71 GLN A N 1
ATOM 521 C CA . GLN A 1 71 ? 6.474 1.159 -22.467 1.00 91.75 71 GLN A CA 1
ATOM 522 C C . GLN A 1 71 ? 6.170 0.491 -21.121 1.00 91.75 71 GLN A C 1
ATOM 524 O O . GLN A 1 71 ? 5.230 0.864 -20.416 1.00 91.75 71 GLN A O 1
ATOM 529 N N . ALA A 1 72 ? 7.012 -0.470 -20.741 1.00 91.00 72 ALA A N 1
ATOM 530 C CA . ALA A 1 72 ? 6.930 -1.094 -19.429 1.00 91.00 72 ALA A CA 1
ATOM 531 C C . ALA A 1 72 ? 7.109 -0.047 -18.319 1.00 91.00 72 ALA A C 1
ATOM 533 O O . ALA A 1 72 ? 7.945 0.854 -18.424 1.00 91.00 72 ALA A O 1
ATOM 534 N N . SER A 1 73 ? 6.350 -0.205 -17.239 1.00 90.25 73 SER A N 1
ATOM 535 C CA . SER A 1 73 ? 6.495 0.599 -16.028 1.00 90.25 73 SER A CA 1
ATOM 536 C C . SER A 1 73 ? 7.073 -0.241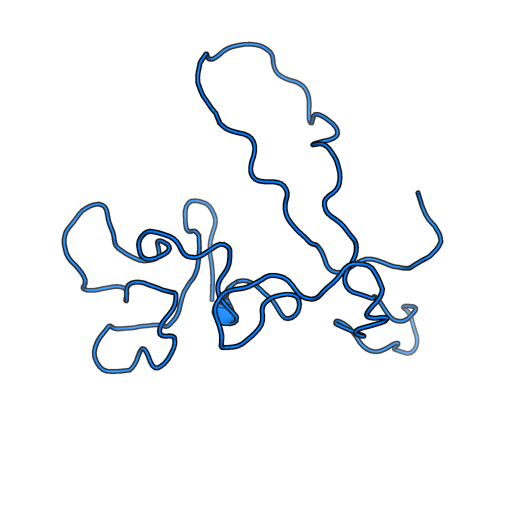 -14.901 1.00 90.25 73 SER A C 1
ATOM 538 O O . SER A 1 73 ? 6.843 -1.452 -14.803 1.00 90.25 73 SER A O 1
ATOM 540 N N . TYR A 1 74 ? 7.828 0.424 -14.044 1.00 88.62 74 TYR A N 1
ATOM 541 C CA . TYR A 1 74 ? 8.557 -0.171 -12.943 1.00 88.62 74 TYR A CA 1
ATOM 542 C C . TYR A 1 74 ? 8.204 0.548 -11.652 1.00 88.62 74 TYR A C 1
ATOM 544 O O . TYR A 1 74 ? 7.795 1.711 -11.653 1.00 88.62 74 TYR A O 1
ATOM 552 N N . CYS A 1 75 ? 8.332 -0.168 -10.546 1.00 87.69 75 CYS A N 1
ATOM 553 C CA . CYS A 1 75 ? 8.170 0.431 -9.240 1.00 87.69 75 CYS A CA 1
ATOM 554 C C . CYS A 1 75 ? 9.272 1.457 -9.007 1.00 87.69 75 CYS A C 1
ATOM 556 O O . CYS A 1 75 ? 10.456 1.155 -9.145 1.00 87.69 75 CYS A O 1
ATOM 558 N N . THR A 1 76 ? 8.875 2.676 -8.669 1.00 80.75 76 THR A N 1
ATOM 559 C CA . THR A 1 76 ? 9.801 3.759 -8.362 1.00 80.75 76 THR A CA 1
ATOM 560 C C . THR A 1 76 ? 9.960 3.914 -6.864 1.00 80.75 76 THR A C 1
ATOM 562 O O . THR A 1 76 ? 9.053 3.604 -6.090 1.00 80.75 76 THR A O 1
ATOM 565 N N . VAL A 1 77 ? 11.092 4.490 -6.467 1.00 72.00 77 VAL A N 1
ATOM 566 C CA . VAL A 1 77 ? 11.272 5.058 -5.128 1.00 72.00 77 VAL A CA 1
ATOM 567 C C . VAL A 1 77 ? 10.186 6.090 -4.820 1.00 72.00 77 VAL A C 1
ATOM 569 O O . VAL A 1 77 ? 9.558 6.614 -5.753 1.00 72.00 77 VAL A O 1
ATOM 572 N N . PRO A 1 78 ? 9.955 6.413 -3.537 1.00 65.12 78 PRO A N 1
ATOM 573 C CA . PRO A 1 78 ? 8.962 7.405 -3.203 1.00 65.12 78 PRO A CA 1
ATOM 574 C C . PRO A 1 78 ? 9.323 8.749 -3.813 1.00 65.12 78 PRO A C 1
ATOM 576 O O . PRO A 1 78 ? 10.413 9.276 -3.584 1.00 65.12 78 PRO A O 1
ATOM 579 N N . LEU A 1 79 ? 8.386 9.315 -4.565 1.00 55.28 79 LEU A N 1
ATOM 580 C CA . LEU A 1 79 ? 8.494 10.699 -4.986 1.00 55.28 79 LEU A CA 1
ATOM 581 C C . LEU A 1 79 ? 8.135 11.589 -3.787 1.00 55.28 79 LEU A C 1
ATOM 583 O O . LEU A 1 79 ? 7.094 11.358 -3.158 1.00 55.28 79 LEU A O 1
ATOM 587 N N . PRO A 1 80 ? 8.942 12.613 -3.450 1.00 48.41 80 PRO A N 1
ATOM 588 C CA . PRO A 1 80 ? 8.443 13.698 -2.622 1.00 48.41 80 PRO A CA 1
ATOM 589 C C . PRO A 1 80 ? 7.234 14.289 -3.345 1.00 48.41 80 PRO A C 1
ATOM 591 O O . PRO A 1 80 ? 7.285 14.531 -4.549 1.00 48.41 80 PRO A O 1
ATOM 594 N N . ASN A 1 81 ? 6.125 14.425 -2.622 1.00 46.22 81 ASN A N 1
ATOM 595 C CA . ASN A 1 81 ? 4.826 14.783 -3.179 1.00 46.22 81 ASN A CA 1
ATOM 596 C C . ASN A 1 81 ? 4.948 16.075 -4.014 1.00 46.22 81 ASN A C 1
ATOM 598 O O . ASN A 1 81 ? 5.057 17.166 -3.450 1.00 46.22 81 ASN A O 1
ATOM 602 N N . VAL A 1 82 ? 4.984 15.969 -5.349 1.00 45.44 82 VAL A N 1
ATOM 603 C CA . VAL A 1 82 ? 4.946 17.145 -6.224 1.00 45.44 82 VAL A CA 1
ATOM 604 C C . VAL A 1 82 ? 3.512 17.643 -6.169 1.00 45.44 82 VAL A C 1
ATOM 606 O O . VAL A 1 82 ? 2.591 17.010 -6.679 1.00 45.44 82 VAL A O 1
ATOM 609 N N . GLN A 1 83 ? 3.339 18.732 -5.430 1.00 40.78 83 GLN A N 1
ATOM 610 C CA . GLN A 1 83 ? 2.063 19.348 -5.109 1.00 40.78 83 GLN A CA 1
ATOM 611 C C . GLN A 1 83 ? 1.162 19.488 -6.346 1.00 40.78 83 GLN A C 1
ATOM 613 O O . GLN A 1 83 ? 1.424 20.318 -7.214 1.00 40.78 83 GLN A O 1
ATOM 618 N N . HIS A 1 84 ? 0.024 18.791 -6.362 1.00 42.09 84 HIS A N 1
ATOM 619 C CA . HIS A 1 84 ? -1.181 19.441 -6.865 1.00 42.09 84 HIS A CA 1
ATOM 620 C C . HIS A 1 84 ? -1.531 20.523 -5.838 1.00 42.09 84 HIS A C 1
ATOM 622 O O . HIS A 1 84 ? -1.892 20.234 -4.699 1.00 42.09 84 HIS A O 1
ATOM 628 N N . GLN A 1 85 ? -1.274 21.775 -6.208 1.00 45.25 85 GLN A N 1
ATOM 629 C CA . GLN A 1 85 ? -1.437 22.943 -5.353 1.00 45.25 85 GLN A CA 1
ATOM 630 C C . GLN A 1 85 ? -2.873 23.068 -4.821 1.00 45.25 85 GLN A C 1
ATOM 632 O O . GLN A 1 85 ? -3.807 23.243 -5.596 1.00 45.25 85 GLN A O 1
ATOM 637 N N . SER A 1 86 ? -3.027 23.087 -3.496 1.00 40.81 86 SER A N 1
ATOM 638 C CA . SER A 1 86 ? -3.845 24.087 -2.797 1.00 40.81 86 SER A CA 1
ATOM 639 C C . SER A 1 86 ? -3.451 24.127 -1.317 1.00 40.81 86 SER A C 1
ATOM 641 O O . SER A 1 86 ? -3.443 23.117 -0.616 1.00 40.81 86 SER A O 1
ATOM 643 N N . LEU A 1 87 ? -3.046 25.311 -0.869 1.00 45.66 87 LEU A N 1
ATOM 644 C CA . LEU A 1 87 ? -2.585 25.628 0.478 1.00 45.66 87 LEU A CA 1
ATOM 645 C C . LEU A 1 87 ? -3.777 25.752 1.437 1.00 45.66 87 LEU A C 1
ATOM 647 O O . LEU A 1 87 ? -4.520 26.721 1.335 1.00 45.66 87 LEU A O 1
ATOM 651 N N . ASN A 1 88 ? -3.928 24.798 2.363 1.00 44.75 88 ASN A N 1
ATOM 652 C CA . ASN A 1 88 ? -4.299 24.973 3.782 1.00 44.75 88 ASN A CA 1
ATOM 653 C C . ASN A 1 88 ? -4.946 23.695 4.333 1.00 44.75 88 ASN A C 1
ATOM 655 O O . ASN A 1 88 ? -6.158 23.531 4.253 1.00 44.75 88 ASN A O 1
ATOM 659 N N . GLN A 1 89 ? -4.157 22.849 4.993 1.00 38.75 89 GLN A N 1
ATOM 660 C CA . GLN A 1 89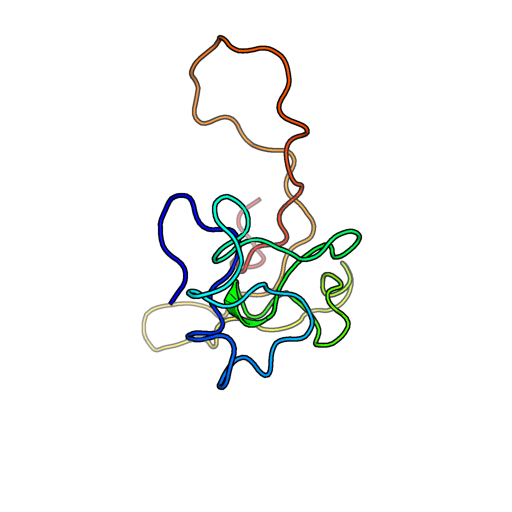 ? -4.524 22.331 6.312 1.00 38.75 89 GLN A CA 1
ATOM 661 C C . GLN A 1 89 ? -3.338 21.608 6.943 1.00 38.75 89 GLN A C 1
ATOM 663 O O . GLN A 1 89 ? -2.651 20.797 6.325 1.00 38.75 89 GLN A O 1
ATOM 668 N N . MET A 1 90 ? -3.094 21.969 8.196 1.00 38.94 90 MET A N 1
ATOM 669 C CA . MET A 1 90 ? -2.112 21.364 9.079 1.00 38.94 90 MET A CA 1
ATOM 670 C C . MET A 1 90 ? -2.367 19.851 9.195 1.00 38.94 90 MET A C 1
ATOM 672 O O . MET A 1 90 ? -3.499 19.444 9.434 1.00 38.94 90 MET A O 1
ATOM 676 N N . GLY A 1 91 ? -1.311 19.036 9.076 1.00 38.41 91 GLY A N 1
ATOM 677 C CA . GLY A 1 91 ? -1.283 17.705 9.696 1.00 38.41 91 GLY A CA 1
ATOM 678 C C . GLY A 1 91 ? -1.272 16.453 8.812 1.00 38.41 91 GLY A C 1
ATOM 679 O O . GLY A 1 91 ? -1.449 15.376 9.365 1.00 38.41 91 GLY A O 1
ATOM 680 N N . HIS A 1 92 ? -1.026 16.516 7.500 1.00 39.28 92 HIS A N 1
ATOM 681 C CA . HIS A 1 92 ? -0.864 15.280 6.719 1.00 39.28 92 HIS A CA 1
ATOM 682 C C . HIS A 1 92 ? 0.611 14.880 6.632 1.00 39.28 92 HIS A C 1
ATOM 684 O O . HIS A 1 92 ? 1.400 15.502 5.920 1.00 39.28 92 HIS A O 1
ATOM 690 N N . LEU A 1 93 ? 0.979 13.825 7.364 1.00 36.56 93 LEU A N 1
ATOM 691 C CA . LEU A 1 93 ? 2.198 13.058 7.128 1.00 36.56 93 LEU A CA 1
ATOM 692 C C . LEU A 1 93 ? 2.099 12.520 5.688 1.00 36.56 93 LEU A C 1
ATOM 694 O O . LEU A 1 93 ? 1.425 11.526 5.439 1.00 36.56 93 LEU A O 1
ATOM 698 N N . ALA A 1 94 ? 2.646 13.248 4.712 1.00 40.09 94 ALA A N 1
ATOM 699 C CA . ALA A 1 94 ? 2.516 12.895 3.303 1.00 40.09 94 ALA A CA 1
ATOM 700 C C . ALA A 1 94 ? 3.123 11.502 3.077 1.00 40.09 94 ALA A C 1
ATOM 702 O O . ALA A 1 94 ? 4.339 11.327 3.171 1.00 40.09 94 ALA A O 1
ATOM 703 N N . MET A 1 95 ? 2.274 10.506 2.814 1.00 44.97 95 MET A N 1
ATOM 704 C CA . MET A 1 95 ? 2.718 9.153 2.503 1.00 44.97 95 MET A CA 1
ATOM 705 C C . MET A 1 95 ? 3.557 9.183 1.223 1.00 44.97 95 MET A C 1
ATOM 70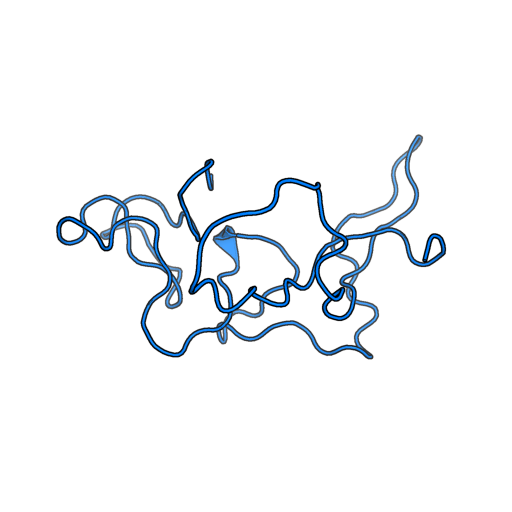7 O O . MET A 1 95 ? 3.083 9.484 0.129 1.00 44.97 95 MET A O 1
ATOM 711 N N . MET A 1 96 ? 4.834 8.872 1.393 1.00 52.25 96 MET A N 1
ATOM 712 C CA . MET A 1 96 ? 5.808 8.582 0.353 1.00 52.25 96 MET A CA 1
ATOM 713 C C . MET A 1 96 ? 5.365 7.324 -0.417 1.00 52.25 96 MET A C 1
ATOM 715 O O . MET A 1 96 ? 5.721 6.207 -0.051 1.00 52.25 96 MET A O 1
ATOM 719 N N . MET A 1 97 ? 4.542 7.482 -1.458 1.00 57.78 97 MET A N 1
ATOM 720 C CA . MET A 1 97 ? 4.014 6.344 -2.221 1.00 57.78 97 MET A CA 1
ATOM 721 C C . MET A 1 97 ? 5.011 5.874 -3.285 1.00 57.78 97 MET A C 1
ATOM 723 O O . MET A 1 97 ? 5.375 6.641 -4.178 1.00 57.78 97 MET A O 1
ATOM 727 N N . HIS A 1 98 ? 5.413 4.601 -3.220 1.00 70.75 98 HIS A N 1
ATOM 728 C CA . HIS A 1 98 ? 6.055 3.926 -4.351 1.00 70.75 98 HIS A CA 1
ATOM 729 C C . HIS A 1 98 ? 4.993 3.692 -5.424 1.00 70.75 98 HIS A C 1
ATOM 731 O O . HIS A 1 98 ? 3.965 3.064 -5.161 1.00 70.75 98 HIS A O 1
ATOM 737 N N . LYS A 1 99 ? 5.217 4.222 -6.625 1.00 76.50 99 LYS A N 1
ATOM 738 C CA . LYS A 1 99 ? 4.266 4.136 -7.736 1.00 76.50 99 LYS A CA 1
ATOM 739 C C . LYS A 1 99 ? 4.847 3.322 -8.879 1.00 76.50 99 LYS A C 1
ATOM 741 O O . LYS A 1 99 ? 6.056 3.166 -9.008 1.00 76.50 99 LYS A O 1
ATOM 746 N N . CYS A 1 100 ? 3.951 2.819 -9.716 1.00 85.06 100 CYS A N 1
ATOM 747 C CA . CYS A 1 100 ? 4.311 2.216 -10.984 1.00 85.06 100 CYS A CA 1
ATOM 748 C C . CYS A 1 100 ? 4.475 3.318 -12.037 1.00 85.06 100 CYS A C 1
ATOM 750 O O . CYS A 1 100 ? 3.496 3.992 -12.356 1.00 85.06 100 CYS A O 1
ATOM 752 N N . ALA A 1 101 ? 5.687 3.529 -12.554 1.00 84.81 101 ALA A N 1
ATOM 753 C CA . ALA A 1 101 ? 5.955 4.552 -13.566 1.00 84.81 101 ALA A CA 1
ATOM 754 C C . ALA A 1 101 ? 7.048 4.129 -14.560 1.00 84.81 101 ALA A C 1
ATOM 756 O O . ALA A 1 101 ? 7.836 3.218 -14.311 1.00 84.81 101 ALA A O 1
ATOM 757 N N . ILE A 1 102 ? 7.096 4.793 -15.714 1.00 81.12 102 ILE A N 1
ATOM 758 C CA . ILE A 1 102 ? 8.116 4.547 -16.739 1.00 81.12 102 ILE A CA 1
ATOM 759 C C . ILE A 1 102 ? 9.458 5.102 -16.237 1.00 81.12 102 ILE A C 1
ATOM 761 O O . ILE A 1 102 ? 9.557 6.281 -15.894 1.00 81.12 102 ILE A O 1
ATOM 765 N N . MET A 1 103 ? 10.501 4.264 -16.206 1.00 65.75 103 MET A N 1
ATOM 766 C CA . MET A 1 103 ? 11.861 4.701 -15.868 1.00 65.75 103 MET A CA 1
ATOM 767 C C . MET A 1 103 ? 12.397 5.585 -17.003 1.00 65.75 103 MET A C 1
ATOM 769 O O . MET A 1 103 ? 12.821 5.066 -18.031 1.00 65.75 103 MET A O 1
ATOM 773 N N . GLY A 1 104 ? 12.335 6.912 -16.850 1.00 58.75 104 GLY A N 1
ATOM 774 C CA . GLY A 1 104 ? 12.833 7.849 -17.869 1.00 58.75 104 GLY A CA 1
ATOM 775 C C . GLY A 1 104 ? 12.170 9.229 -17.927 1.00 58.75 104 GLY A C 1
ATOM 776 O O . GLY A 1 104 ? 12.669 10.078 -18.651 1.00 58.75 104 GLY A O 1
ATOM 777 N N . ASN A 1 105 ? 11.095 9.474 -17.170 1.00 44.59 105 ASN A N 1
ATOM 778 C CA . ASN A 1 105 ? 10.506 10.809 -16.994 1.00 44.59 105 ASN A CA 1
ATOM 779 C C . ASN A 1 105 ? 10.499 11.185 -15.504 1.00 44.59 105 ASN A C 1
ATOM 781 O O . ASN A 1 105 ? 9.463 11.107 -14.843 1.00 44.59 105 ASN A O 1
ATOM 785 N N . VAL A 1 106 ? 11.675 11.547 -14.987 1.00 44.78 106 VAL A N 1
ATOM 786 C CA . VAL A 1 106 ? 11.836 12.340 -13.756 1.00 44.78 106 VAL A CA 1
ATOM 787 C C . VAL A 1 106 ? 12.407 13.687 -14.160 1.00 44.78 106 VAL A C 1
ATOM 789 O O . VAL A 1 106 ? 13.366 13.673 -14.963 1.00 44.78 106 VAL A O 1
#

Foldseek 3Di:
DDDPPAQFEQEAQVRRPQPQAAYQPPDPPRHRYGDPPALHTVRNFVQADSVSDGDDQPPQAFRAPDDPVGHTWGWHWFDPPPDPDDDDDPDDPPRRDGDTGDPPDD

pLDDT: mean 80.47, std 20.0, range [36.56, 97.69]

Radius of gyration: 15.34 Å; chains: 1; bounding box: 34×39×41 Å